Protein AF-B3SB58-F1 (afdb_monomer)

Structure (mmCIF, N/CA/C/O backbone):
data_AF-B3SB58-F1
#
_entry.id   AF-B3SB58-F1
#
loop_
_atom_site.group_PDB
_atom_site.id
_atom_site.type_symbol
_atom_site.label_atom_id
_atom_site.label_alt_id
_atom_site.label_comp_id
_atom_site.label_asym_id
_atom_site.label_entity_id
_atom_site.label_seq_id
_atom_site.pdbx_PDB_ins_code
_atom_site.Cartn_x
_atom_site.Cartn_y
_atom_site.Cartn_z
_atom_site.occupancy
_atom_site.B_iso_or_equiv
_atom_site.auth_seq_id
_atom_site.auth_comp_id
_atom_site.auth_asym_id
_atom_site.auth_atom_id
_atom_site.pdbx_PDB_model_num
ATOM 1 N N . ILE A 1 1 ? 19.709 -3.182 1.813 1.00 54.03 1 ILE A N 1
ATOM 2 C CA . ILE A 1 1 ? 19.571 -3.446 0.355 1.00 54.03 1 ILE A CA 1
ATOM 3 C C . ILE A 1 1 ? 18.107 -3.605 -0.080 1.00 54.03 1 ILE A C 1
ATOM 5 O O . ILE A 1 1 ? 17.747 -2.985 -1.074 1.00 54.03 1 ILE A O 1
ATOM 9 N N . SER A 1 2 ? 17.238 -4.306 0.670 1.00 61.69 2 SER A N 1
ATOM 10 C CA . SER A 1 2 ? 15.825 -4.511 0.276 1.00 61.69 2 SER A CA 1
ATOM 11 C C . SER A 1 2 ? 14.987 -3.225 0.163 1.00 61.69 2 SER A C 1
ATOM 13 O O . SER A 1 2 ? 14.286 -3.061 -0.827 1.00 61.69 2 SER A O 1
ATOM 15 N N . LEU A 1 3 ? 15.093 -2.272 1.099 1.00 72.31 3 LEU A N 1
ATOM 16 C CA . LEU A 1 3 ? 14.277 -1.041 1.074 1.00 72.31 3 LEU A CA 1
ATOM 17 C C . LEU A 1 3 ? 14.653 -0.080 -0.063 1.00 72.31 3 LEU A C 1
ATOM 19 O O . LEU A 1 3 ? 13.793 0.526 -0.695 1.00 72.31 3 LEU A O 1
ATOM 23 N N . ILE A 1 4 ? 15.946 0.051 -0.360 1.00 72.12 4 ILE A N 1
ATOM 24 C CA . ILE A 1 4 ? 16.413 0.959 -1.417 1.00 72.12 4 ILE A CA 1
ATOM 25 C C . ILE A 1 4 ? 16.017 0.412 -2.795 1.00 72.12 4 ILE A C 1
ATOM 27 O O . ILE A 1 4 ? 15.477 1.147 -3.620 1.00 72.12 4 ILE A O 1
ATOM 31 N N . ALA A 1 5 ? 16.235 -0.885 -3.032 1.00 72.00 5 ALA A N 1
ATOM 32 C CA . ALA A 1 5 ? 15.894 -1.516 -4.303 1.00 72.00 5 ALA A CA 1
ATOM 33 C C . ALA A 1 5 ? 14.379 -1.741 -4.469 1.00 72.00 5 ALA A C 1
ATOM 35 O O . ALA A 1 5 ? 13.860 -1.542 -5.563 1.00 72.00 5 ALA A O 1
ATOM 36 N N . GLY A 1 6 ? 13.671 -2.115 -3.398 1.00 72.62 6 GLY A N 1
ATOM 37 C CA . GLY A 1 6 ? 12.252 -2.480 -3.445 1.00 72.62 6 GLY A CA 1
ATOM 38 C C . GLY A 1 6 ? 11.262 -1.362 -3.138 1.00 72.62 6 GLY A C 1
ATOM 39 O O . GLY A 1 6 ? 10.095 -1.477 -3.498 1.00 72.62 6 GLY A O 1
ATOM 40 N N . VAL A 1 7 ? 11.698 -0.257 -2.535 1.00 83.44 7 VAL A N 1
ATOM 41 C CA . VAL A 1 7 ? 10.806 0.868 -2.212 1.00 83.44 7 VAL A CA 1
ATOM 42 C C . VAL A 1 7 ? 11.315 2.157 -2.842 1.00 83.44 7 VAL A C 1
ATOM 44 O O . VAL A 1 7 ? 10.586 2.799 -3.597 1.00 83.44 7 VAL A O 1
ATOM 47 N N . LEU A 1 8 ? 12.578 2.522 -2.607 1.00 83.88 8 LEU A N 1
ATOM 48 C CA . LEU A 1 8 ? 13.095 3.834 -3.013 1.00 83.88 8 LEU A CA 1
ATOM 49 C C . LEU A 1 8 ? 13.227 3.983 -4.539 1.00 83.88 8 LEU A C 1
ATOM 51 O O . LEU A 1 8 ? 12.811 5.001 -5.099 1.00 83.88 8 LEU A O 1
ATOM 55 N N . TYR A 1 9 ? 13.762 2.970 -5.229 1.00 82.88 9 TYR A N 1
ATOM 56 C CA . TYR A 1 9 ? 13.909 3.002 -6.688 1.00 82.88 9 TYR A CA 1
ATOM 57 C C . TYR A 1 9 ? 12.551 3.047 -7.428 1.00 82.88 9 TYR A C 1
ATOM 59 O O . TYR A 1 9 ? 12.350 3.958 -8.242 1.00 82.88 9 TYR A O 1
ATOM 67 N N . PRO A 1 10 ? 11.580 2.158 -7.131 1.00 84.88 10 PRO A N 1
ATOM 68 C CA . PRO A 1 10 ? 10.230 2.240 -7.687 1.00 84.88 10 PRO A CA 1
ATOM 69 C C . PRO A 1 10 ? 9.507 3.541 -7.341 1.00 84.88 10 PRO A C 1
ATOM 71 O O . PRO A 1 10 ? 8.801 4.082 -8.193 1.00 84.88 10 PRO A O 1
ATOM 74 N N . ALA A 1 11 ? 9.702 4.090 -6.137 1.00 87.75 11 ALA A N 1
ATOM 75 C CA . ALA A 1 11 ? 9.086 5.353 -5.729 1.00 87.75 11 ALA A CA 1
ATOM 76 C C . ALA A 1 11 ? 9.565 6.531 -6.588 1.00 87.75 11 ALA A C 1
ATOM 78 O O . ALA A 1 11 ? 8.745 7.277 -7.129 1.00 87.75 11 ALA A O 1
ATOM 79 N N . TYR A 1 12 ? 10.876 6.659 -6.808 1.00 87.00 12 TYR A N 1
ATOM 80 C CA . TYR A 1 12 ? 11.414 7.711 -7.676 1.00 87.00 12 TYR A CA 1
ATOM 81 C C . TYR A 1 12 ? 10.925 7.571 -9.125 1.00 87.00 12 TYR A C 1
ATOM 83 O O . TYR A 1 12 ? 10.570 8.554 -9.786 1.00 87.00 12 TYR A O 1
ATOM 91 N N . ARG A 1 13 ? 10.859 6.338 -9.635 1.00 84.69 13 ARG A N 1
ATOM 92 C CA . ARG A 1 13 ? 10.348 6.086 -10.985 1.00 84.69 13 ARG A CA 1
ATOM 93 C C . ARG A 1 13 ? 8.843 6.335 -11.103 1.00 84.69 13 ARG A C 1
ATOM 95 O O . ARG A 1 13 ? 8.419 6.858 -12.131 1.00 84.69 13 ARG A O 1
ATOM 102 N N . SER A 1 14 ? 8.070 6.041 -10.058 1.00 86.50 14 SER A N 1
ATOM 103 C CA . SER A 1 14 ? 6.642 6.369 -9.966 1.00 86.50 14 SER A CA 1
ATOM 104 C C . SER A 1 14 ? 6.435 7.885 -9.999 1.00 86.50 14 SER A C 1
ATOM 106 O O . SER A 1 14 ? 5.627 8.374 -10.784 1.00 86.50 14 SER A O 1
ATOM 108 N N . PHE A 1 15 ? 7.237 8.649 -9.246 1.00 88.44 15 PHE A N 1
ATOM 109 C CA . PHE A 1 15 ? 7.230 10.116 -9.305 1.00 88.44 15 PHE A CA 1
ATOM 110 C C . PHE A 1 15 ? 7.507 10.630 -10.723 1.00 88.44 15 PHE A C 1
ATOM 112 O O . PHE A 1 15 ? 6.786 11.490 -11.237 1.00 88.44 15 PHE A O 1
ATOM 119 N N . LYS A 1 16 ? 8.517 10.065 -11.395 1.00 86.44 16 LYS A N 1
ATOM 120 C CA . LYS A 1 16 ? 8.831 10.433 -12.779 1.00 86.44 16 LYS A CA 1
ATOM 121 C C . LYS A 1 16 ? 7.677 10.100 -13.733 1.00 86.44 16 LY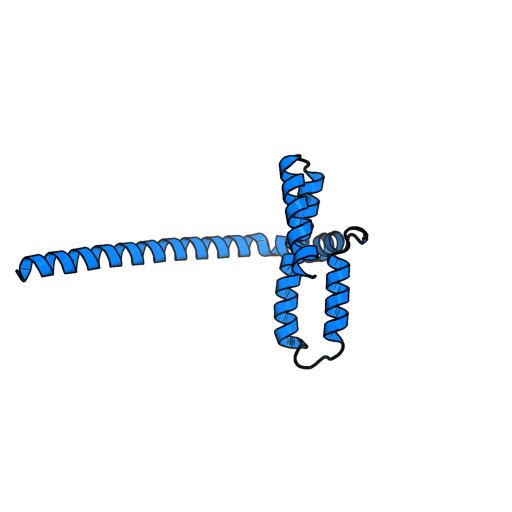S A C 1
ATOM 123 O O . LYS A 1 16 ? 7.363 10.937 -14.571 1.00 86.44 16 LYS A O 1
ATOM 128 N N . ALA A 1 17 ? 7.026 8.946 -13.576 1.00 88.00 17 ALA A N 1
ATOM 129 C CA . ALA A 1 17 ? 5.875 8.536 -14.386 1.00 88.00 17 ALA A CA 1
ATOM 130 C C . ALA A 1 17 ? 4.653 9.455 -14.199 1.00 88.00 17 ALA A C 1
ATOM 132 O O . ALA A 1 17 ? 3.972 9.791 -15.169 1.00 88.00 17 ALA A O 1
ATOM 133 N N . VAL A 1 18 ? 4.401 9.912 -12.968 1.00 87.88 18 VAL A N 1
ATOM 134 C CA . VAL A 1 18 ? 3.351 10.903 -12.672 1.00 87.88 18 VAL A CA 1
ATOM 135 C C . VAL A 1 18 ? 3.679 12.242 -13.332 1.00 87.88 18 VAL A C 1
ATOM 137 O O . VAL A 1 18 ? 2.820 12.840 -13.981 1.00 87.88 18 VAL A O 1
ATOM 140 N N . LYS A 1 19 ? 4.937 12.691 -13.238 1.00 88.50 19 LYS A N 1
ATOM 141 C CA . LYS A 1 19 ? 5.391 13.947 -13.852 1.00 88.50 19 LYS A CA 1
ATOM 142 C C . LYS A 1 19 ? 5.287 13.928 -15.380 1.00 88.50 19 LYS A C 1
ATOM 144 O O . LYS A 1 19 ? 4.904 14.933 -15.970 1.00 88.50 19 LYS A O 1
ATOM 149 N N . THR A 1 20 ? 5.624 12.811 -16.025 1.00 87.00 20 THR A N 1
ATOM 150 C CA . THR A 1 20 ? 5.563 12.673 -17.491 1.00 87.00 20 THR A CA 1
ATOM 151 C C . THR A 1 20 ? 4.151 12.418 -18.018 1.00 87.00 20 THR A C 1
ATOM 153 O O . THR A 1 20 ? 3.966 12.420 -19.233 1.00 87.00 20 THR A O 1
ATOM 156 N N . ARG A 1 21 ? 3.159 12.203 -17.136 1.00 84.75 21 ARG A N 1
ATOM 157 C CA . ARG A 1 21 ? 1.765 11.869 -17.483 1.00 84.75 21 ARG A CA 1
ATOM 158 C C . ARG A 1 21 ? 1.654 10.712 -18.485 1.00 84.75 21 ARG A C 1
ATOM 160 O O . ARG A 1 21 ? 0.713 10.659 -19.270 1.00 84.75 21 ARG A O 1
ATOM 167 N N . ASN A 1 22 ? 2.611 9.781 -18.471 1.00 83.06 22 ASN A N 1
ATOM 168 C CA . ASN A 1 22 ? 2.599 8.629 -19.366 1.00 83.06 22 ASN A CA 1
ATOM 169 C C . ASN A 1 22 ? 1.728 7.513 -18.755 1.00 83.06 22 ASN A C 1
ATOM 171 O O . ASN A 1 22 ? 2.181 6.843 -17.818 1.00 83.06 22 ASN A O 1
ATOM 175 N N . PRO A 1 23 ? 0.514 7.249 -19.279 1.00 80.69 23 PRO A N 1
ATOM 176 C CA . PRO A 1 23 ? -0.407 6.286 -18.675 1.00 80.69 23 PRO A CA 1
ATOM 177 C C . PRO A 1 23 ? 0.169 4.866 -18.653 1.00 80.69 23 PRO A C 1
ATOM 179 O O . PRO A 1 23 ? -0.058 4.115 -17.708 1.00 80.69 23 PRO A O 1
ATOM 182 N N . ARG A 1 24 ? 0.987 4.498 -19.648 1.00 81.69 24 ARG A N 1
ATOM 183 C CA . ARG A 1 24 ? 1.606 3.165 -19.713 1.00 81.69 24 ARG A CA 1
ATOM 184 C C . ARG A 1 24 ? 2.641 2.947 -18.616 1.00 81.69 24 ARG A C 1
ATOM 186 O O . ARG A 1 24 ? 2.773 1.832 -18.122 1.00 81.69 24 ARG A O 1
ATOM 193 N N . GLU A 1 25 ? 3.388 3.983 -18.247 1.00 81.88 25 GLU A N 1
ATOM 194 C CA . GLU A 1 25 ? 4.339 3.894 -17.137 1.00 81.88 25 GLU A CA 1
ATOM 195 C C . GLU A 1 25 ? 3.617 3.899 -15.794 1.00 81.88 25 GLU A C 1
ATOM 197 O O . GLU A 1 25 ? 3.965 3.104 -14.927 1.00 81.88 25 GLU A O 1
ATOM 202 N N . TYR A 1 26 ? 2.578 4.724 -15.649 1.00 82.25 26 TYR A N 1
ATOM 203 C CA . TYR A 1 26 ? 1.753 4.758 -14.443 1.00 82.25 26 TYR A CA 1
ATOM 204 C C . TYR A 1 26 ? 1.161 3.382 -14.113 1.00 82.25 26 TYR A C 1
ATOM 206 O O . TYR A 1 26 ? 1.345 2.884 -13.004 1.00 82.25 26 TYR A O 1
ATOM 214 N N . VAL A 1 27 ? 0.534 2.725 -15.097 1.00 83.19 27 VAL A N 1
ATOM 215 C CA . VAL A 1 27 ? -0.053 1.387 -14.916 1.00 83.19 27 VAL A CA 1
ATOM 216 C C . VAL A 1 27 ? 1.007 0.366 -14.499 1.00 83.19 27 VAL A C 1
ATOM 218 O O . VAL A 1 27 ? 0.772 -0.410 -13.578 1.00 83.19 27 VAL A O 1
ATOM 221 N N . LYS A 1 28 ? 2.202 0.392 -15.105 1.00 82.38 28 LYS A N 1
ATOM 222 C CA . LYS A 1 28 ? 3.298 -0.519 -14.728 1.00 82.38 28 LYS A CA 1
ATOM 223 C C . LYS A 1 28 ? 3.707 -0.360 -13.265 1.00 82.38 28 LYS A C 1
ATOM 225 O O . LYS A 1 28 ? 3.885 -1.361 -12.575 1.00 82.38 28 LYS A O 1
ATOM 230 N N . TRP A 1 29 ? 3.841 0.877 -12.790 1.00 85.19 29 TRP A N 1
ATOM 231 C CA . TRP A 1 29 ? 4.179 1.132 -11.390 1.00 85.19 29 TRP A CA 1
ATOM 232 C C . TRP A 1 29 ? 3.034 0.764 -10.449 1.00 85.19 29 TRP A C 1
ATOM 234 O O . TRP A 1 29 ? 3.289 0.188 -9.398 1.00 85.19 29 TRP A O 1
ATOM 244 N N . MET A 1 30 ? 1.779 0.999 -10.837 1.00 84.12 30 MET A N 1
ATOM 245 C CA . MET A 1 30 ? 0.626 0.578 -10.040 1.00 84.12 30 MET A CA 1
ATOM 246 C C . MET A 1 30 ? 0.572 -0.948 -9.878 1.00 84.12 30 MET A C 1
ATOM 248 O O . MET A 1 30 ? 0.416 -1.451 -8.769 1.00 84.12 30 MET A O 1
ATOM 252 N N . MET A 1 31 ? 0.793 -1.699 -10.961 1.00 82.44 31 MET A N 1
ATOM 253 C CA . MET A 1 31 ? 0.864 -3.164 -10.912 1.00 82.44 31 MET A CA 1
ATOM 254 C C . MET A 1 31 ? 1.986 -3.657 -9.986 1.00 82.44 31 MET A C 1
ATOM 256 O O . MET A 1 31 ? 1.791 -4.635 -9.259 1.00 82.44 31 MET A O 1
ATOM 260 N N . TYR A 1 32 ? 3.138 -2.971 -9.986 1.00 83.94 32 TYR A N 1
ATOM 261 C CA . TYR A 1 32 ? 4.233 -3.235 -9.048 1.00 83.94 32 TYR A CA 1
ATOM 262 C C . TYR A 1 32 ? 3.790 -3.043 -7.599 1.00 83.94 32 TYR A C 1
ATOM 264 O O . TYR A 1 32 ? 3.927 -3.968 -6.804 1.00 83.94 32 TYR A O 1
ATOM 272 N N . TRP A 1 33 ? 3.211 -1.888 -7.268 1.00 86.56 33 TRP A N 1
ATOM 273 C CA . TRP A 1 33 ? 2.788 -1.579 -5.901 1.00 86.56 33 TRP A CA 1
ATOM 274 C C . TRP A 1 33 ? 1.713 -2.530 -5.379 1.00 86.56 33 TRP A C 1
ATOM 276 O O . TRP A 1 33 ? 1.802 -2.964 -4.233 1.00 86.56 33 TRP A O 1
ATOM 286 N N . ILE A 1 34 ? 0.749 -2.915 -6.219 1.00 84.69 34 ILE A N 1
ATOM 287 C CA . ILE A 1 34 ? -0.276 -3.895 -5.839 1.00 84.69 34 ILE A CA 1
ATOM 288 C C . ILE A 1 34 ? 0.377 -5.247 -5.533 1.00 84.69 34 ILE A C 1
ATOM 290 O O . ILE A 1 34 ? 0.151 -5.818 -4.471 1.00 84.69 34 ILE A O 1
ATOM 294 N N . SER A 1 35 ? 1.235 -5.748 -6.423 1.00 82.88 35 SER A N 1
ATOM 295 C CA . SER A 1 35 ? 1.890 -7.046 -6.209 1.00 82.88 35 SER A CA 1
ATOM 296 C C . SER A 1 35 ? 2.835 -7.026 -5.005 1.00 82.88 35 SER A C 1
ATOM 298 O O . SER A 1 35 ? 2.908 -8.007 -4.270 1.00 82.88 35 SER A O 1
ATOM 300 N N . PHE A 1 36 ? 3.516 -5.901 -4.772 1.00 83.50 36 PHE A N 1
ATOM 301 C CA . PHE A 1 36 ? 4.353 -5.689 -3.595 1.00 83.50 36 PHE A CA 1
ATOM 302 C C . PHE A 1 36 ? 3.526 -5.723 -2.302 1.00 83.50 36 PHE A C 1
ATOM 304 O O . PHE A 1 36 ? 3.940 -6.360 -1.342 1.00 83.50 36 PHE A O 1
ATOM 311 N N . ALA A 1 37 ? 2.330 -5.126 -2.285 1.00 85.12 37 ALA A N 1
ATOM 312 C CA . ALA A 1 37 ? 1.433 -5.194 -1.131 1.00 85.12 37 ALA A CA 1
ATOM 313 C C . ALA A 1 37 ? 0.989 -6.636 -0.821 1.00 85.12 37 ALA A C 1
ATOM 315 O O . ALA A 1 37 ? 1.068 -7.064 0.330 1.00 85.12 37 ALA A O 1
ATOM 316 N N . PHE A 1 38 ? 0.596 -7.410 -1.840 1.00 82.69 38 PHE A N 1
ATOM 317 C CA . PHE A 1 38 ? 0.272 -8.833 -1.666 1.00 82.69 38 PHE A CA 1
ATOM 318 C C . PHE A 1 38 ? 1.471 -9.645 -1.172 1.00 82.69 38 PHE A C 1
ATOM 320 O O . PHE A 1 38 ? 1.305 -10.488 -0.293 1.00 82.69 38 PHE A O 1
ATOM 327 N N . TYR A 1 39 ? 2.670 -9.376 -1.698 1.00 83.25 39 TYR A N 1
ATOM 328 C CA . TYR A 1 39 ? 3.900 -10.000 -1.216 1.00 83.25 39 TYR A CA 1
ATOM 329 C C . TYR A 1 39 ? 4.121 -9.716 0.273 1.00 83.25 39 TYR A C 1
ATOM 331 O O . TYR A 1 39 ? 4.334 -10.659 1.022 1.00 83.25 39 TYR A O 1
ATOM 339 N N . THR A 1 40 ? 3.995 -8.466 0.725 1.00 84.44 40 THR A N 1
ATOM 340 C CA . THR A 1 40 ? 4.193 -8.100 2.140 1.00 84.44 40 THR A CA 1
ATOM 341 C C . THR A 1 40 ? 3.197 -8.800 3.068 1.00 84.44 40 THR A C 1
ATOM 343 O O . THR A 1 40 ? 3.565 -9.270 4.147 1.00 84.44 40 THR A O 1
ATOM 346 N N . VAL A 1 41 ? 1.928 -8.904 2.656 1.00 85.31 41 VAL A N 1
ATOM 347 C CA . VAL A 1 41 ? 0.908 -9.633 3.429 1.00 85.31 41 VAL A CA 1
ATOM 348 C C . VAL A 1 41 ? 1.236 -11.126 3.474 1.00 85.31 41 VAL A C 1
ATOM 350 O O . VAL A 1 41 ? 1.241 -11.719 4.552 1.00 85.31 41 VAL A O 1
ATOM 353 N N . ALA A 1 42 ? 1.558 -11.728 2.327 1.00 82.94 42 ALA A N 1
ATOM 354 C CA . ALA A 1 42 ? 1.924 -13.139 2.243 1.00 82.94 42 ALA A CA 1
ATOM 355 C C . ALA A 1 42 ? 3.191 -13.453 3.049 1.00 82.94 42 ALA A C 1
ATOM 357 O O . ALA A 1 42 ? 3.224 -14.462 3.742 1.00 82.94 42 ALA A O 1
ATOM 358 N N . GLU A 1 43 ? 4.196 -12.577 3.006 1.00 84.62 43 GLU A N 1
ATOM 359 C CA . GLU A 1 43 ? 5.419 -12.660 3.803 1.00 84.62 43 GLU A CA 1
ATOM 360 C C . GLU A 1 43 ? 5.093 -12.656 5.296 1.00 84.62 43 GLU A C 1
ATOM 362 O O . GLU A 1 43 ? 5.563 -13.522 6.023 1.00 84.62 43 GLU A O 1
ATOM 367 N N . THR A 1 44 ? 4.226 -11.745 5.742 1.00 84.12 44 THR A N 1
ATOM 368 C CA . THR A 1 44 ? 3.825 -11.656 7.154 1.00 84.12 44 THR A CA 1
ATOM 369 C C . THR A 1 44 ? 3.126 -12.938 7.620 1.00 84.12 44 THR A C 1
ATOM 371 O O . THR A 1 44 ? 3.418 -13.456 8.698 1.00 84.12 44 THR A O 1
ATOM 374 N N . ILE A 1 45 ? 2.222 -13.481 6.800 1.00 83.06 45 ILE A N 1
ATOM 375 C CA . ILE A 1 45 ? 1.499 -14.724 7.103 1.00 83.06 45 ILE A CA 1
ATOM 376 C C . ILE A 1 45 ? 2.449 -15.926 7.075 1.00 83.06 45 ILE A C 1
ATOM 378 O O . ILE A 1 45 ? 2.405 -16.777 7.960 1.00 83.06 45 ILE A O 1
ATOM 382 N N . ALA A 1 46 ? 3.314 -16.016 6.069 1.00 82.81 46 ALA A N 1
ATOM 383 C CA . ALA A 1 46 ? 4.224 -17.138 5.908 1.00 82.81 46 ALA A CA 1
ATOM 384 C C . ALA A 1 46 ? 5.349 -17.128 6.957 1.00 82.81 46 ALA A C 1
ATOM 386 O O . ALA A 1 46 ? 5.725 -18.193 7.444 1.00 82.81 46 ALA A O 1
ATOM 387 N N . ASP A 1 47 ? 5.814 -15.958 7.396 1.00 82.69 47 ASP A N 1
ATOM 388 C CA . ASP A 1 47 ? 6.733 -15.835 8.531 1.00 82.69 47 ASP A CA 1
ATOM 389 C C . ASP A 1 47 ? 6.065 -16.325 9.832 1.00 82.69 47 ASP A C 1
ATOM 391 O O . ASP A 1 47 ? 6.706 -17.019 10.622 1.00 82.69 47 ASP A O 1
ATOM 395 N N . LEU A 1 48 ? 4.766 -16.052 10.017 1.00 82.00 48 LEU A N 1
ATOM 396 C CA . LEU A 1 48 ? 3.994 -16.521 11.173 1.00 82.00 48 LEU A CA 1
ATOM 397 C C . LEU A 1 48 ? 3.718 -18.037 11.142 1.00 82.00 48 LEU A C 1
ATOM 399 O O . LEU A 1 48 ? 3.767 -18.688 12.182 1.00 82.00 48 LEU A O 1
ATOM 403 N N . LEU A 1 49 ? 3.409 -18.599 9.968 1.00 80.19 49 LEU A N 1
ATOM 404 C CA . LEU A 1 49 ? 2.973 -19.996 9.824 1.00 80.19 49 LEU A CA 1
ATOM 405 C C . LEU A 1 49 ? 4.118 -20.983 9.551 1.00 80.19 49 LEU A C 1
ATOM 407 O O . LEU A 1 49 ? 4.118 -22.096 10.070 1.00 80.19 49 LEU A O 1
ATOM 411 N N . ILE A 1 50 ? 5.065 -20.606 8.692 1.00 76.94 50 ILE A N 1
ATOM 412 C CA . ILE A 1 50 ? 6.061 -21.509 8.086 1.00 76.94 50 ILE A CA 1
ATOM 413 C C . ILE A 1 50 ? 7.463 -21.233 8.647 1.00 76.94 50 ILE A C 1
ATOM 415 O O . ILE A 1 50 ? 8.295 -22.145 8.710 1.00 76.94 50 ILE A O 1
ATOM 419 N N . GLY A 1 51 ? 7.710 -20.005 9.118 1.00 69.62 51 GLY A N 1
ATOM 420 C CA . GLY A 1 51 ? 9.002 -19.565 9.647 1.00 69.62 51 GLY A CA 1
ATOM 421 C C . GLY A 1 51 ? 9.517 -20.375 10.842 1.00 69.62 51 GLY A C 1
ATOM 422 O O . GLY A 1 51 ? 10.727 -20.479 11.020 1.00 69.62 51 GLY A O 1
ATOM 423 N N . TRP A 1 52 ? 8.630 -21.001 11.623 1.00 71.38 52 TRP A N 1
ATOM 424 C CA . TRP A 1 52 ? 9.013 -21.805 12.791 1.00 71.38 52 TRP A CA 1
ATOM 425 C C . TRP A 1 52 ? 9.555 -23.206 12.440 1.00 71.38 52 TRP A C 1
ATOM 427 O O . TRP A 1 52 ? 10.272 -23.804 13.238 1.00 71.38 52 TRP A O 1
ATOM 437 N N . TRP A 1 53 ? 9.222 -23.755 11.266 1.00 72.25 53 TRP A N 1
ATOM 438 C CA . TRP A 1 53 ? 9.429 -25.183 10.967 1.00 72.25 53 TRP A CA 1
ATOM 439 C C . TRP A 1 53 ? 10.274 -25.463 9.714 1.00 72.25 53 TRP A C 1
ATOM 441 O O . TRP A 1 53 ? 10.935 -26.500 9.662 1.00 72.25 53 TRP A O 1
ATOM 451 N N . PHE A 1 54 ? 10.285 -24.585 8.701 1.00 78.62 54 PHE A N 1
ATOM 452 C CA . PHE A 1 54 ? 10.834 -24.940 7.384 1.00 78.62 54 PHE A CA 1
ATOM 453 C C . PHE A 1 54 ? 12.182 -24.255 7.054 1.00 78.62 54 PHE A C 1
ATOM 455 O O . PHE A 1 54 ? 12.208 -23.061 6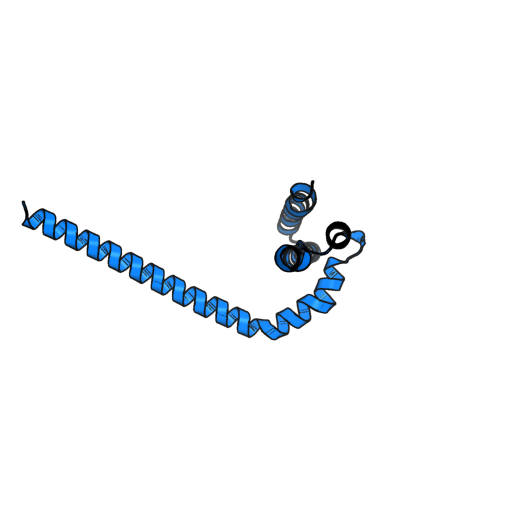.750 1.00 78.62 54 PHE A O 1
ATOM 462 N N . PRO A 1 55 ? 13.310 -24.993 7.014 1.00 72.44 55 PRO A N 1
ATOM 463 C CA . PRO A 1 55 ? 14.647 -24.412 6.842 1.00 72.44 55 PRO A CA 1
ATOM 464 C C . PRO A 1 55 ? 14.953 -23.897 5.420 1.00 72.44 55 PRO A C 1
ATOM 466 O O . PRO A 1 55 ? 15.827 -23.054 5.259 1.00 72.44 55 PRO A O 1
ATOM 469 N N . LEU A 1 56 ? 14.222 -24.337 4.387 1.00 78.12 56 LEU A N 1
ATOM 470 C CA . LEU A 1 56 ? 14.378 -23.864 2.995 1.00 78.12 56 LEU A CA 1
ATOM 471 C C . LEU A 1 56 ? 13.468 -22.669 2.638 1.00 78.12 56 LEU A C 1
ATOM 473 O O . LEU A 1 56 ? 13.483 -22.190 1.504 1.00 78.12 56 LEU A O 1
ATOM 477 N N . TYR A 1 57 ? 12.667 -22.173 3.587 1.00 76.06 57 TYR A N 1
ATOM 478 C CA . TYR A 1 57 ? 11.688 -21.110 3.333 1.00 76.06 57 TYR A CA 1
ATOM 479 C C . TYR A 1 57 ? 12.363 -19.766 3.032 1.00 76.06 57 TYR A C 1
ATOM 481 O O . TYR A 1 57 ? 11.914 -19.041 2.148 1.00 76.06 57 TYR A O 1
ATOM 489 N N . GLN A 1 58 ? 13.474 -19.460 3.708 1.00 74.50 58 GLN A N 1
ATOM 490 C CA . GLN A 1 58 ? 14.197 -18.194 3.538 1.00 74.50 58 GLN A CA 1
ATOM 491 C C . GLN A 1 58 ? 14.750 -18.027 2.111 1.00 74.50 58 GLN A C 1
ATOM 493 O O . GLN A 1 58 ? 14.640 -16.952 1.525 1.00 74.50 58 GLN A O 1
ATOM 498 N N . GLU A 1 59 ? 15.262 -19.101 1.506 1.00 82.81 59 GLU A N 1
ATOM 499 C CA . GLU A 1 59 ? 15.780 -19.069 0.131 1.00 82.81 59 GLU A CA 1
ATOM 500 C C . GLU A 1 59 ? 14.652 -18.930 -0.898 1.00 82.81 59 GLU A C 1
ATOM 502 O O . GLU A 1 59 ? 14.714 -18.096 -1.806 1.00 82.81 59 GLU A O 1
ATOM 507 N N . ALA A 1 60 ? 13.568 -19.696 -0.726 1.00 79.62 60 ALA A N 1
ATOM 508 C CA . ALA A 1 60 ? 12.382 -19.588 -1.573 1.00 79.62 60 ALA A CA 1
ATOM 509 C C . ALA A 1 60 ? 11.751 -18.185 -1.494 1.00 79.62 60 ALA A C 1
ATOM 511 O O . ALA A 1 60 ? 11.335 -17.632 -2.514 1.00 79.62 60 ALA A O 1
ATOM 512 N N . LYS A 1 61 ? 11.745 -17.581 -0.300 1.00 77.12 61 LYS A N 1
ATOM 513 C CA . LYS A 1 61 ? 11.289 -16.210 -0.044 1.00 77.12 61 LYS A CA 1
ATOM 514 C C . LYS A 1 61 ? 12.101 -15.188 -0.837 1.00 77.12 61 LYS A C 1
ATOM 516 O O . LYS A 1 61 ? 11.521 -14.374 -1.555 1.00 77.12 61 LYS A O 1
ATOM 521 N N . ILE A 1 62 ? 13.432 -15.261 -0.779 1.00 79.69 62 ILE A N 1
ATOM 522 C CA . ILE A 1 62 ? 14.315 -14.346 -1.519 1.00 79.69 62 ILE A CA 1
ATOM 523 C C . ILE A 1 62 ? 14.162 -14.535 -3.035 1.00 79.69 62 ILE A C 1
A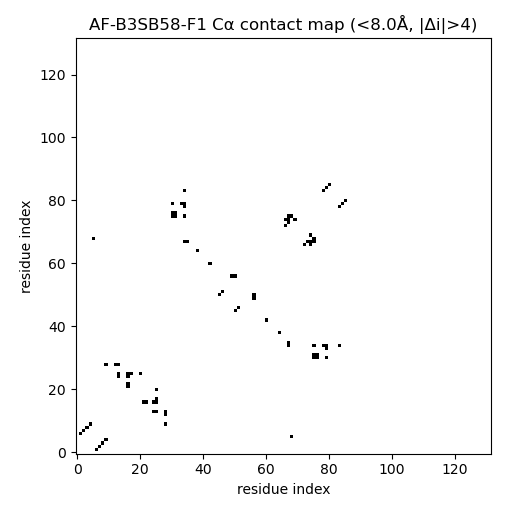TOM 525 O O . ILE A 1 62 ? 14.100 -13.546 -3.768 1.00 79.69 62 ILE A O 1
ATOM 529 N N . LEU A 1 63 ? 14.045 -15.774 -3.519 1.00 81.94 63 LEU A N 1
ATOM 530 C CA . LEU A 1 63 ? 13.817 -16.060 -4.941 1.00 81.94 63 LEU A CA 1
ATOM 531 C C . LEU A 1 63 ? 12.480 -15.504 -5.436 1.00 81.94 63 LEU A C 1
ATOM 533 O O . LEU A 1 63 ? 12.427 -14.888 -6.503 1.00 81.94 63 LEU A O 1
ATOM 537 N N . PHE A 1 64 ? 11.411 -15.674 -4.658 1.00 77.81 64 PHE A N 1
ATOM 538 C CA . PHE A 1 64 ? 10.099 -15.128 -4.992 1.00 77.81 64 PHE A CA 1
ATOM 539 C C . PHE A 1 64 ? 10.115 -13.593 -4.997 1.00 77.81 64 PHE A C 1
ATOM 541 O O . PHE A 1 64 ? 9.611 -12.967 -5.932 1.00 77.81 64 PHE A O 1
ATOM 548 N N . PHE A 1 65 ? 10.778 -12.984 -4.012 1.00 79.19 65 PHE A N 1
ATOM 549 C CA . PHE A 1 65 ? 10.972 -11.538 -3.942 1.00 79.19 65 PHE A CA 1
ATOM 550 C C . PHE A 1 65 ? 11.768 -10.992 -5.134 1.00 79.19 65 PHE A C 1
ATOM 552 O O . PHE A 1 65 ? 11.372 -10.002 -5.750 1.00 79.19 65 PHE A O 1
ATOM 559 N N . LEU A 1 66 ? 12.865 -11.654 -5.513 1.00 77.38 66 LEU A N 1
ATOM 560 C CA . LEU A 1 66 ? 13.656 -11.289 -6.689 1.00 77.38 66 LEU A CA 1
ATOM 561 C C . LEU A 1 66 ? 12.845 -11.429 -7.979 1.00 77.38 66 LEU A C 1
ATOM 563 O O . LEU A 1 66 ? 12.906 -10.553 -8.838 1.00 77.38 66 LEU A O 1
ATOM 567 N N . TRP A 1 67 ? 12.044 -12.486 -8.107 1.00 79.00 67 TRP A N 1
ATOM 568 C CA . TRP A 1 67 ? 11.178 -12.682 -9.267 1.00 79.00 67 TRP A CA 1
ATOM 569 C C . TRP A 1 67 ? 10.122 -11.573 -9.420 1.00 79.00 67 TRP A C 1
ATOM 571 O O . TRP A 1 67 ? 9.832 -11.163 -10.547 1.00 79.00 67 TRP A O 1
ATOM 581 N N . LEU A 1 68 ? 9.602 -11.051 -8.304 1.00 72.94 68 LEU A N 1
ATOM 582 C CA . LEU A 1 68 ? 8.720 -9.876 -8.250 1.00 72.94 68 LEU A CA 1
ATOM 583 C C . LEU A 1 68 ? 9.454 -8.561 -8.553 1.00 72.94 68 LEU A C 1
ATOM 585 O O . LEU A 1 68 ? 8.912 -7.682 -9.227 1.00 72.94 68 LEU A O 1
ATOM 589 N N . LEU A 1 69 ? 10.687 -8.420 -8.064 1.00 71.50 69 LEU A N 1
ATOM 590 C CA . LEU A 1 69 ? 11.506 -7.228 -8.274 1.00 71.50 69 LEU A CA 1
ATOM 591 C C . LEU A 1 69 ? 11.997 -7.083 -9.705 1.00 71.50 69 LEU A C 1
ATOM 593 O O . LEU A 1 69 ? 12.151 -5.953 -10.169 1.00 71.50 69 LEU A O 1
ATOM 597 N N . LEU A 1 70 ? 12.292 -8.191 -10.390 1.00 71.06 70 LEU A N 1
ATOM 598 C CA . LEU A 1 70 ? 12.855 -8.138 -11.729 1.00 71.06 70 LEU A CA 1
ATOM 599 C C . LEU A 1 70 ? 11.823 -7.557 -12.714 1.00 71.06 70 LEU A C 1
ATOM 601 O O . LEU A 1 70 ? 10.851 -8.223 -13.074 1.00 71.06 70 LEU A O 1
ATOM 605 N N . PRO A 1 71 ? 12.057 -6.348 -13.264 1.00 59.75 71 PRO A N 1
ATOM 606 C CA . PRO A 1 71 ? 11.162 -5.784 -14.269 1.00 59.75 71 PRO A CA 1
ATOM 607 C C . PRO A 1 71 ? 11.241 -6.552 -15.599 1.00 59.75 71 PRO A C 1
ATOM 609 O O . PRO A 1 71 ? 10.354 -6.423 -16.436 1.00 59.75 71 PRO A O 1
ATOM 612 N N . ALA A 1 72 ? 12.299 -7.349 -15.801 1.00 56.72 72 ALA A N 1
ATOM 613 C CA . ALA A 1 72 ? 12.545 -8.116 -17.019 1.00 56.72 72 ALA A CA 1
ATOM 614 C C . ALA A 1 72 ? 11.681 -9.385 -17.127 1.00 56.72 72 ALA A C 1
ATOM 616 O O . ALA A 1 72 ? 11.288 -9.761 -18.228 1.00 56.72 72 ALA A O 1
ATOM 617 N N . THR A 1 73 ? 11.348 -10.033 -16.006 1.00 62.16 73 THR A N 1
ATOM 618 C CA . THR A 1 73 ? 10.556 -11.277 -15.992 1.00 62.16 73 THR A CA 1
ATOM 619 C C . THR A 1 73 ? 9.054 -11.021 -16.098 1.00 62.16 73 THR A C 1
ATOM 621 O O . THR A 1 73 ? 8.291 -11.967 -16.277 1.00 62.16 73 THR A O 1
ATOM 624 N N . ASN A 1 74 ? 8.610 -9.758 -15.997 1.00 69.50 74 ASN A N 1
ATOM 625 C CA . ASN A 1 74 ? 7.194 -9.384 -15.914 1.00 69.50 74 ASN A CA 1
ATOM 626 C C . ASN A 1 74 ? 6.419 -10.198 -14.852 1.00 69.50 74 ASN A C 1
ATOM 628 O O . ASN A 1 74 ? 5.203 -10.356 -14.979 1.00 69.50 74 ASN A O 1
ATOM 632 N N . GLY A 1 75 ? 7.092 -10.704 -13.807 1.00 71.12 75 GLY A N 1
ATOM 633 C CA . GLY A 1 75 ? 6.498 -11.619 -12.822 1.00 71.12 75 GLY A CA 1
ATOM 634 C C . GLY A 1 75 ? 5.281 -11.012 -12.127 1.00 71.12 75 GLY A C 1
ATOM 635 O O . GLY A 1 75 ? 4.203 -11.602 -12.096 1.00 71.12 75 GLY A O 1
ATOM 636 N N . THR A 1 76 ? 5.411 -9.747 -11.738 1.00 71.38 76 THR A N 1
ATOM 637 C CA . THR A 1 76 ? 4.338 -8.864 -11.261 1.00 71.38 76 THR A CA 1
ATOM 638 C C . THR A 1 76 ? 3.124 -8.826 -12.196 1.00 71.38 76 THR A C 1
ATOM 640 O O . THR A 1 76 ? 1.988 -8.893 -11.744 1.00 71.38 76 THR A O 1
ATOM 643 N N . SER A 1 77 ? 3.328 -8.759 -13.515 1.00 72.38 77 SER A N 1
ATOM 644 C CA . SER A 1 77 ? 2.227 -8.705 -14.490 1.00 72.38 77 SER A CA 1
ATOM 645 C C . SER A 1 77 ? 1.477 -10.031 -14.596 1.00 72.38 77 SER A C 1
ATOM 647 O O . SER A 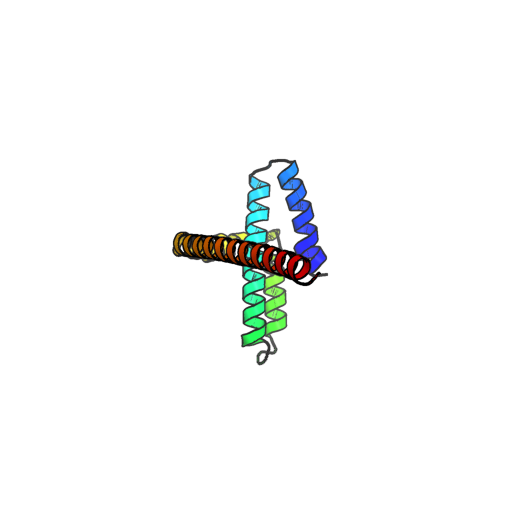1 77 ? 0.249 -10.046 -14.691 1.00 72.38 77 SER A O 1
ATOM 649 N N . ILE A 1 78 ? 2.207 -11.147 -14.538 1.00 76.75 78 ILE A N 1
ATOM 650 C CA . ILE A 1 78 ? 1.633 -12.496 -14.568 1.00 76.75 78 ILE A CA 1
ATOM 651 C C . ILE A 1 78 ? 0.836 -12.754 -13.287 1.00 76.75 78 ILE A C 1
ATOM 653 O O . ILE A 1 78 ? -0.319 -13.176 -13.363 1.00 76.75 78 ILE A O 1
ATOM 657 N N . LEU A 1 79 ? 1.426 -12.453 -12.126 1.00 75.88 79 LEU A N 1
ATOM 658 C CA . LEU A 1 79 ? 0.768 -12.591 -10.828 1.00 75.88 79 LEU A CA 1
ATOM 659 C C . LEU A 1 79 ? -0.494 -11.726 -10.764 1.00 75.88 79 LEU A C 1
ATOM 661 O O . LEU A 1 79 ? -1.560 -12.208 -10.375 1.00 75.88 79 LEU A O 1
ATOM 665 N N . TYR A 1 80 ? -0.389 -10.479 -11.232 1.00 71.25 80 TYR A N 1
ATOM 666 C CA . TYR A 1 80 ? -1.510 -9.556 -11.253 1.00 71.25 80 TYR A CA 1
ATOM 667 C C . TYR A 1 80 ? -2.668 -10.079 -12.102 1.00 71.25 80 TYR A C 1
ATOM 669 O O . TYR A 1 80 ? -3.789 -10.188 -11.618 1.00 71.25 80 TYR A O 1
ATOM 677 N N . ARG A 1 81 ? -2.407 -10.457 -13.356 1.00 76.00 81 ARG A N 1
ATOM 678 C CA . ARG A 1 81 ? -3.465 -10.885 -14.285 1.00 76.00 81 ARG A CA 1
ATOM 679 C C . ARG A 1 81 ? -4.098 -12.221 -13.907 1.00 76.00 81 ARG A C 1
ATOM 681 O O . ARG A 1 81 ? -5.280 -12.413 -14.163 1.00 76.00 81 ARG A O 1
ATOM 688 N N . LYS A 1 82 ? -3.313 -13.150 -13.355 1.00 75.81 82 LYS A N 1
ATOM 689 C CA . LYS A 1 82 ? -3.754 -14.534 -13.141 1.00 75.81 82 LYS A CA 1
ATOM 69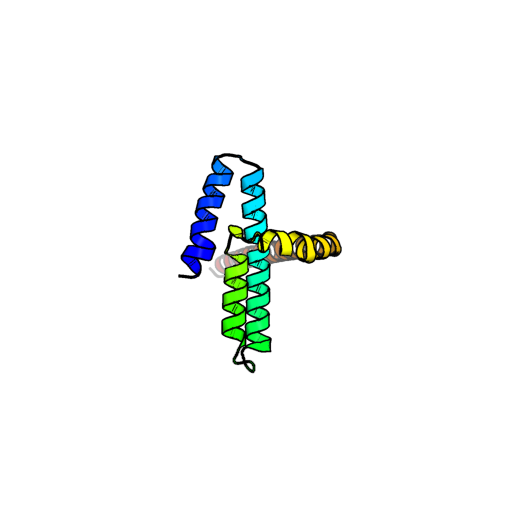0 C C . LYS A 1 82 ? -4.376 -14.769 -11.769 1.00 75.81 82 LYS A C 1
ATOM 692 O O . LYS A 1 82 ? -5.290 -15.577 -11.668 1.00 75.81 82 LYS A O 1
ATOM 697 N N . PHE A 1 83 ? -3.887 -14.086 -10.736 1.00 74.56 83 PHE A N 1
ATOM 698 C CA . PHE A 1 83 ? -4.324 -14.317 -9.360 1.00 74.56 83 PHE A CA 1
ATOM 699 C C . PHE A 1 83 ? -4.973 -13.083 -8.747 1.00 74.56 83 PHE A C 1
ATOM 701 O O . PHE A 1 83 ? -6.084 -13.182 -8.238 1.00 74.56 83 PHE A O 1
ATOM 708 N N . ILE A 1 84 ? -4.320 -11.921 -8.819 1.00 76.94 84 ILE A N 1
ATOM 709 C CA . ILE A 1 84 ? -4.790 -10.730 -8.097 1.00 76.94 84 ILE A CA 1
ATOM 710 C C . ILE A 1 84 ? -6.076 -10.181 -8.718 1.00 76.94 84 ILE A C 1
ATOM 712 O O . ILE A 1 84 ? -7.057 -9.993 -8.014 1.00 76.94 84 ILE A O 1
ATOM 716 N N . HIS A 1 85 ? -6.090 -9.963 -10.031 1.00 78.25 85 HIS A N 1
ATOM 717 C CA . HIS A 1 85 ? -7.218 -9.379 -10.750 1.00 78.25 85 HIS A CA 1
ATOM 718 C C . HIS A 1 85 ? -8.537 -10.154 -10.563 1.00 78.25 85 HIS A C 1
ATOM 720 O O . HIS A 1 85 ? -9.513 -9.529 -10.162 1.00 78.25 85 HIS A O 1
ATOM 726 N N . PRO A 1 86 ? -8.613 -11.485 -10.786 1.00 81.19 86 PRO A N 1
ATOM 727 C CA . PRO A 1 86 ? -9.873 -12.207 -10.604 1.00 81.19 86 PRO A CA 1
ATOM 728 C C . PRO A 1 86 ? -10.336 -12.254 -9.142 1.00 81.19 86 PRO A C 1
ATOM 730 O O . PRO A 1 86 ? -11.528 -12.125 -8.893 1.00 81.19 86 PRO A O 1
ATOM 733 N N . ASN A 1 87 ? -9.418 -12.402 -8.177 1.00 79.81 87 ASN A N 1
ATOM 734 C CA . ASN A 1 87 ? -9.795 -12.421 -6.761 1.00 79.81 87 ASN A CA 1
ATOM 735 C C . ASN A 1 87 ? -10.262 -11.047 -6.281 1.00 79.81 87 ASN A C 1
ATOM 737 O O . ASN A 1 87 ? -11.245 -10.970 -5.554 1.00 79.81 87 ASN A O 1
ATOM 741 N N . LEU A 1 88 ? -9.585 -9.975 -6.697 1.00 78.75 88 LEU A N 1
ATOM 742 C CA . LEU A 1 88 ? -9.945 -8.624 -6.290 1.00 78.75 88 LEU A CA 1
ATOM 743 C C . LEU A 1 88 ? -11.287 -8.210 -6.895 1.00 78.75 88 LEU A C 1
ATOM 745 O O . LEU A 1 88 ? -12.127 -7.719 -6.160 1.00 78.75 88 LEU A O 1
ATOM 749 N N . MET A 1 89 ? -11.527 -8.491 -8.181 1.00 83.25 89 MET A N 1
ATOM 750 C CA . MET A 1 89 ? -12.824 -8.206 -8.808 1.00 83.25 89 MET A CA 1
ATOM 751 C C . MET A 1 89 ? -13.977 -8.983 -8.167 1.00 83.25 89 MET A C 1
ATOM 753 O O . MET A 1 89 ? -15.073 -8.454 -8.041 1.00 83.25 89 MET A O 1
ATOM 757 N N . ALA A 1 90 ? -13.747 -10.234 -7.758 1.00 85.25 90 ALA A N 1
ATOM 758 C CA . ALA A 1 90 ? -14.788 -11.046 -7.130 1.00 85.25 90 ALA A CA 1
ATOM 759 C C . ALA A 1 90 ? -15.206 -10.536 -5.738 1.00 85.25 90 ALA A C 1
ATOM 761 O O . ALA A 1 90 ? -16.321 -10.815 -5.316 1.00 85.25 90 ALA A O 1
ATOM 762 N N . HIS A 1 91 ? -14.330 -9.803 -5.043 1.00 87.12 91 HIS A N 1
ATOM 763 C CA . HIS A 1 91 ? -14.568 -9.313 -3.680 1.00 87.12 91 HIS A CA 1
ATOM 764 C C . HIS A 1 91 ? -14.607 -7.778 -3.596 1.00 87.12 91 HIS A C 1
ATOM 766 O O . HIS A 1 91 ? -14.650 -7.232 -2.499 1.00 87.12 91 HIS A O 1
ATOM 772 N N . GLU A 1 92 ? -14.562 -7.071 -4.729 1.00 88.2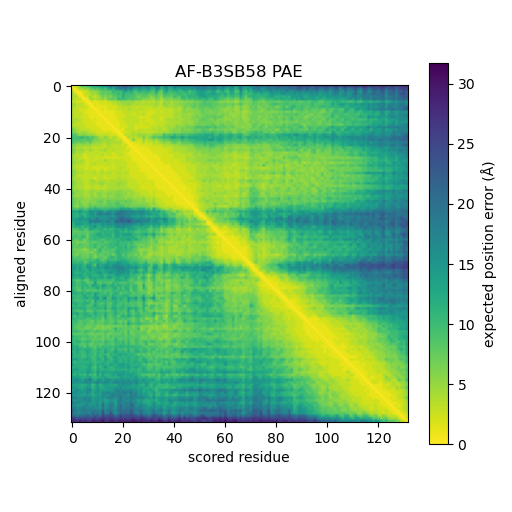5 92 GLU A N 1
ATOM 773 C CA . GLU A 1 92 ? -14.464 -5.605 -4.777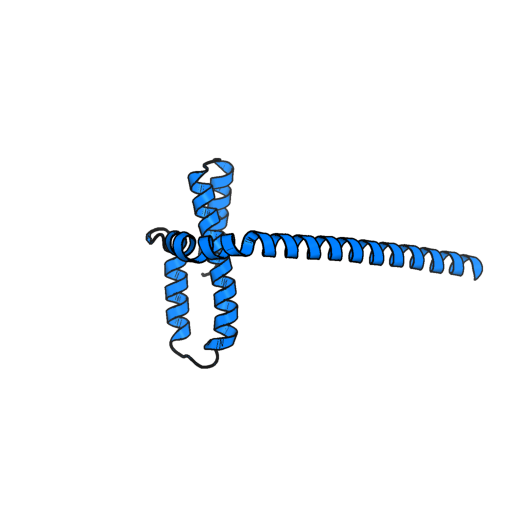 1.00 88.25 92 GLU A CA 1
ATOM 774 C C . GLU A 1 92 ? -15.635 -4.943 -4.043 1.00 88.25 92 GLU A C 1
ATOM 776 O O . GLU A 1 92 ? -15.421 -4.080 -3.197 1.00 88.25 92 GLU A O 1
ATOM 781 N N . GLU A 1 93 ? -16.856 -5.423 -4.290 1.00 88.06 93 GLU A N 1
ATOM 782 C CA . GLU A 1 93 ? -18.075 -4.900 -3.667 1.00 88.06 93 GLU A CA 1
ATOM 783 C C . GLU A 1 93 ? -18.070 -5.087 -2.14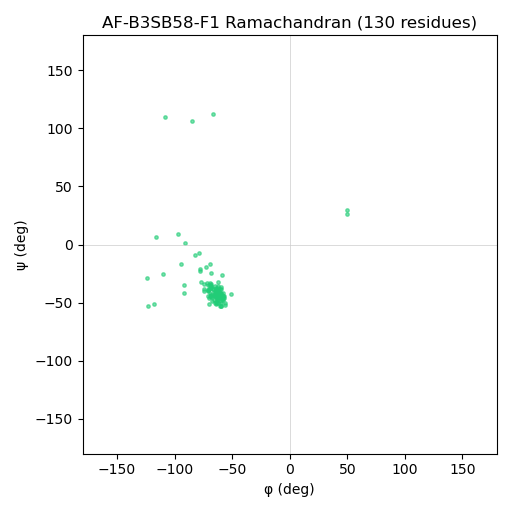2 1.00 88.06 93 GLU A C 1
ATOM 785 O O . GLU A 1 93 ? -18.332 -4.143 -1.399 1.00 88.06 93 GLU A O 1
ATOM 790 N N . GLU A 1 94 ? -17.676 -6.267 -1.656 1.00 89.31 94 GLU A N 1
ATOM 791 C CA . GLU A 1 94 ? -17.572 -6.547 -0.219 1.00 89.31 94 GLU A CA 1
ATOM 792 C C . GLU A 1 94 ? -16.498 -5.674 0.448 1.00 89.31 94 GLU A C 1
ATOM 794 O O . GLU A 1 94 ? -16.711 -5.116 1.528 1.00 89.31 94 GLU A O 1
ATOM 799 N N . ILE A 1 95 ? -15.344 -5.507 -0.205 1.00 88.12 95 ILE A N 1
ATOM 800 C CA . ILE A 1 95 ? -14.263 -4.643 0.283 1.00 88.12 95 ILE A CA 1
ATOM 801 C C . ILE A 1 95 ? -14.747 -3.190 0.377 1.00 88.12 95 ILE A C 1
ATOM 803 O O . ILE A 1 95 ? -14.492 -2.525 1.386 1.00 88.12 95 ILE A O 1
ATOM 807 N N . ASP A 1 96 ? -15.465 -2.700 -0.631 1.00 91.62 96 ASP A N 1
ATOM 808 C CA . ASP A 1 96 ? -15.997 -1.338 -0.653 1.00 91.62 96 ASP A CA 1
ATOM 809 C C . ASP A 1 96 ? -17.055 -1.113 0.434 1.00 91.62 96 ASP A C 1
ATOM 811 O O . ASP A 1 96 ? -17.038 -0.078 1.118 1.00 91.62 96 ASP A O 1
ATOM 815 N N . GLU A 1 97 ? -17.935 -2.089 0.659 1.00 93.31 97 GLU A N 1
ATOM 816 C CA . GLU A 1 97 ? -18.905 -2.052 1.751 1.00 93.31 97 GLU A CA 1
ATOM 817 C C . GLU A 1 97 ? -18.224 -2.027 3.121 1.00 93.31 97 GLU A C 1
ATOM 819 O O . GLU A 1 97 ? -18.572 -1.191 3.964 1.00 93.31 97 GLU A O 1
ATOM 824 N N . LEU A 1 98 ? -17.215 -2.875 3.339 1.00 90.50 98 LEU A N 1
ATOM 825 C CA . LEU A 1 98 ? -16.428 -2.879 4.572 1.00 90.50 98 LEU A CA 1
ATOM 826 C C . LEU A 1 98 ? -15.754 -1.524 4.790 1.00 90.50 98 LEU A C 1
ATOM 828 O O . LEU A 1 98 ? -15.882 -0.934 5.866 1.00 90.50 98 LEU A O 1
ATOM 832 N N . ILE A 1 99 ? -15.085 -0.978 3.772 1.00 92.69 99 ILE A N 1
ATOM 833 C CA . ILE A 1 99 ? -14.435 0.338 3.857 1.00 92.69 99 ILE A CA 1
ATOM 834 C C . ILE A 1 99 ? -15.454 1.422 4.218 1.00 92.69 99 ILE A C 1
ATOM 836 O O . ILE A 1 99 ? -15.156 2.294 5.041 1.00 92.69 99 ILE A O 1
ATOM 840 N N . LYS A 1 100 ? -16.652 1.382 3.630 1.00 92.62 100 LYS A N 1
ATOM 841 C CA . LYS A 1 100 ? -17.722 2.339 3.924 1.00 92.62 100 LYS A CA 1
ATOM 842 C C . LYS A 1 100 ? -18.202 2.223 5.370 1.00 92.62 100 LYS A C 1
ATOM 844 O O . LYS A 1 100 ? -18.210 3.227 6.080 1.00 92.62 100 LYS A O 1
ATOM 849 N N . GLN A 1 101 ? -18.507 1.013 5.835 1.00 94.00 101 GLN A N 1
ATOM 850 C CA . GLN A 1 101 ? -18.931 0.775 7.219 1.00 94.00 101 GLN A CA 1
ATOM 851 C C . GLN A 1 101 ? -17.863 1.224 8.226 1.00 94.00 101 GLN A C 1
ATOM 853 O O . GLN A 1 101 ? -18.180 1.873 9.226 1.00 94.00 101 GLN A O 1
ATOM 858 N N . TYR A 1 102 ? -16.587 0.930 7.955 1.00 92.69 102 TYR A N 1
ATOM 859 C CA . TYR A 1 102 ? -15.476 1.373 8.797 1.00 92.69 102 TYR A CA 1
ATOM 860 C C . TYR A 1 102 ? -15.341 2.896 8.818 1.00 92.69 102 TYR A C 1
ATOM 862 O O . TYR A 1 102 ? -15.138 3.462 9.892 1.00 92.69 102 TYR A O 1
ATOM 870 N N . LYS A 1 103 ? -15.484 3.573 7.672 1.00 91.19 103 LYS A N 1
ATOM 871 C CA . LYS A 1 103 ? -15.479 5.042 7.613 1.00 91.19 103 LYS A CA 1
ATOM 872 C C . LYS A 1 103 ? -16.595 5.622 8.466 1.00 91.19 103 LYS A C 1
ATOM 874 O O . LYS A 1 103 ? -16.304 6.433 9.341 1.00 91.19 103 LYS A O 1
ATOM 879 N N . ASP A 1 104 ? -17.830 5.181 8.262 1.00 93.81 104 ASP A N 1
ATOM 880 C CA . ASP A 1 104 ? -18.991 5.710 8.982 1.00 93.81 104 ASP A CA 1
ATOM 881 C C . ASP A 1 104 ? -18.842 5.508 10.498 1.00 93.81 104 ASP A C 1
ATOM 883 O O . ASP A 1 104 ? -19.055 6.441 11.278 1.00 93.81 104 ASP A O 1
ATOM 887 N N . LYS A 1 105 ? -18.350 4.334 10.916 1.00 94.00 105 LYS A N 1
ATOM 888 C CA . LYS A 1 105 ? -18.049 4.020 12.320 1.00 94.00 105 LYS A CA 1
ATOM 889 C C . LYS A 1 105 ? -16.931 4.887 12.907 1.00 94.00 105 LYS A C 1
ATOM 891 O O . LYS A 1 105 ? -17.004 5.280 14.073 1.00 94.00 105 LYS A O 1
ATOM 896 N N . ILE A 1 106 ? -15.884 5.181 12.136 1.00 93.50 106 ILE A N 1
ATOM 897 C CA . ILE A 1 106 ? -14.797 6.075 12.561 1.00 93.50 106 ILE A CA 1
ATOM 898 C C . ILE A 1 106 ? -15.317 7.509 12.686 1.00 93.50 106 ILE A C 1
ATOM 900 O O . ILE A 1 106 ? -15.054 8.157 13.700 1.00 93.50 106 ILE A O 1
ATOM 904 N N . TYR A 1 107 ? -16.085 7.995 11.707 1.00 92.69 107 TYR A N 1
ATOM 905 C CA . TYR A 1 107 ? -16.676 9.333 11.748 1.00 92.69 107 TYR A CA 1
ATOM 906 C C . TYR A 1 107 ? -17.583 9.501 12.966 1.00 92.69 107 TYR A C 1
ATOM 908 O O . TYR A 1 107 ? -17.432 10.482 13.694 1.00 92.69 107 TYR A O 1
ATOM 916 N N . SER A 1 108 ? -18.466 8.539 13.239 1.00 94.06 108 SER A N 1
ATOM 917 C CA . SER A 1 108 ? -19.339 8.606 14.413 1.00 94.06 108 SER A CA 1
ATOM 918 C C . SER A 1 108 ? -18.538 8.572 15.717 1.00 94.06 108 SER A C 1
ATOM 920 O O . SER A 1 108 ? -18.759 9.407 16.589 1.00 94.06 108 SER A O 1
ATOM 922 N N . SER A 1 109 ? -17.532 7.695 15.817 1.00 94.94 109 SER A N 1
ATOM 923 C CA . SER A 1 109 ? -16.678 7.590 17.010 1.00 94.94 109 SER A CA 1
ATOM 924 C C . SER A 1 109 ? -15.906 8.885 17.285 1.00 94.94 109 SER A C 1
ATOM 926 O O . SER A 1 109 ? -15.823 9.326 18.430 1.00 94.94 109 SER A O 1
ATOM 928 N N . ILE A 1 110 ? -15.364 9.531 16.246 1.00 94.38 110 ILE A N 1
ATOM 929 C CA . ILE A 1 110 ? -14.659 10.816 16.375 1.00 94.38 110 ILE A CA 1
ATOM 930 C C . ILE A 1 110 ? -15.619 11.923 16.819 1.00 94.38 110 ILE A C 1
ATOM 932 O O . ILE A 1 110 ? -15.270 12.723 17.691 1.00 94.38 110 ILE A O 1
ATOM 936 N N . LEU A 1 111 ? -16.823 11.977 16.244 1.00 94.50 111 LEU A N 1
ATOM 937 C CA . LEU A 1 111 ? -17.826 12.973 16.617 1.00 94.50 111 LEU A CA 1
ATOM 938 C C . LEU A 1 111 ? -18.282 12.797 18.068 1.00 94.50 111 LEU A C 1
ATOM 940 O O . LEU A 1 111 ? -18.394 13.790 18.786 1.00 94.50 111 LEU A O 1
ATOM 944 N N . ASP A 1 112 ? -18.484 11.563 18.523 1.00 94.19 112 ASP A N 1
ATOM 945 C CA . ASP A 1 112 ? -18.893 11.278 19.899 1.00 94.19 112 ASP A CA 1
ATOM 946 C C . ASP A 1 112 ? -17.781 11.610 20.898 1.00 94.19 112 ASP A C 1
ATOM 948 O O . ASP A 1 112 ? -18.034 12.273 21.905 1.00 94.19 112 ASP A O 1
ATOM 952 N N . VAL A 1 113 ? -16.528 11.250 20.597 1.00 95.12 113 VAL A N 1
ATOM 953 C CA . VAL A 1 113 ? -15.367 11.646 21.413 1.00 95.12 113 VAL A CA 1
ATOM 954 C C . VAL A 1 113 ? -15.232 13.170 21.473 1.00 95.12 113 VAL A C 1
ATOM 956 O O . VAL A 1 113 ? -15.027 13.725 22.553 1.00 95.12 113 VAL A O 1
ATOM 959 N N . SER A 1 114 ? -15.405 13.867 20.346 1.00 94.31 114 SER A N 1
ATOM 960 C CA . SER A 1 114 ? -15.358 15.333 20.288 1.00 94.31 114 SER A CA 1
ATOM 961 C C . SER A 1 114 ? -16.468 15.977 21.128 1.00 94.31 114 SER A C 1
ATOM 963 O O . SER A 1 114 ? -16.193 16.848 21.957 1.00 94.31 114 SER A O 1
ATOM 965 N N . ARG A 1 115 ? -17.714 15.509 20.987 1.00 94.62 115 ARG A N 1
ATOM 966 C CA . ARG A 1 115 ? -18.871 15.998 21.757 1.00 94.62 115 ARG A CA 1
ATOM 967 C C . ARG A 1 115 ? -18.701 15.755 23.253 1.00 94.62 115 ARG A C 1
ATOM 969 O O . ARG A 1 115 ? -18.943 16.659 24.057 1.00 94.62 115 ARG A O 1
ATOM 976 N N . ASN A 1 116 ? -18.246 14.565 23.632 1.00 9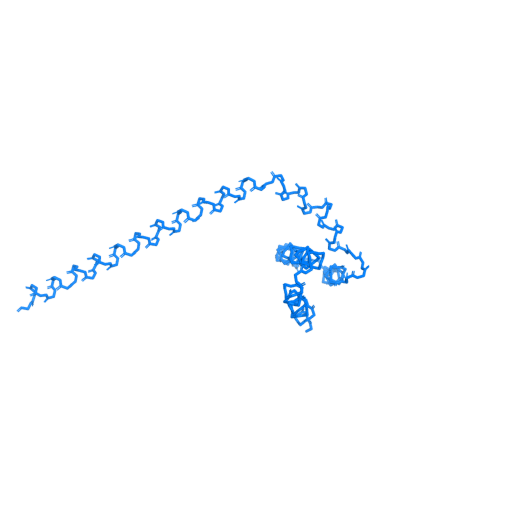4.81 116 ASN A N 1
ATOM 977 C CA . ASN A 1 116 ? -18.010 14.211 25.029 1.00 94.81 116 ASN A CA 1
ATOM 978 C C . ASN A 1 116 ? -16.859 15.036 25.628 1.00 94.81 116 ASN A C 1
ATOM 980 O O . ASN A 1 116 ? -16.976 15.512 26.753 1.00 94.81 116 ASN A O 1
ATOM 984 N N . GLY A 1 117 ? -15.794 15.305 24.866 1.00 93.12 117 GLY A N 1
ATOM 985 C CA . GLY A 1 117 ? -14.702 16.184 25.295 1.00 93.12 117 GLY A CA 1
ATOM 986 C C . GLY A 1 117 ? -15.143 17.636 25.518 1.00 93.12 117 GLY A C 1
ATOM 987 O O . GLY A 1 117 ? -14.830 18.222 26.555 1.00 93.12 117 GLY A O 1
ATOM 988 N N . VAL A 1 118 ? -15.925 18.206 24.591 1.00 94.06 118 VAL A N 1
ATOM 989 C CA . VAL A 1 118 ? -16.449 19.582 24.709 1.00 94.06 118 VAL A CA 1
ATOM 990 C C . VAL A 1 118 ? -17.411 19.714 25.887 1.00 94.06 118 VAL A C 1
ATOM 992 O O . VAL A 1 118 ? -17.319 20.663 26.663 1.00 94.06 118 VAL A O 1
ATOM 995 N N . THR A 1 119 ? -18.323 18.757 26.051 1.00 92.00 119 THR A N 1
ATOM 996 C CA . THR A 1 119 ? -19.279 18.773 27.167 1.00 92.00 119 THR A CA 1
ATOM 997 C C . THR A 1 119 ? -18.594 18.552 28.509 1.00 92.00 119 THR A C 1
ATOM 999 O O . THR A 1 119 ? -18.982 19.190 29.487 1.00 92.00 119 THR A O 1
ATOM 1002 N N . MET A 1 120 ? -17.555 17.717 28.570 1.00 92.12 120 MET A N 1
ATOM 1003 C CA . MET A 1 120 ? -16.736 17.569 29.769 1.00 92.12 120 MET A CA 1
ATOM 1004 C C . MET A 1 120 ? -16.038 18.886 30.110 1.00 92.12 120 MET A C 1
ATOM 1006 O O . MET A 1 120 ? -16.214 19.366 31.221 1.00 92.12 120 MET A O 1
ATOM 1010 N N . ALA A 1 121 ? -15.365 19.534 29.154 1.00 92.69 121 ALA A N 1
ATOM 1011 C CA . ALA A 1 121 ? -14.724 20.833 29.372 1.00 92.69 121 ALA A CA 1
ATOM 1012 C C . ALA A 1 121 ? -15.717 21.917 29.831 1.00 92.69 121 ALA A C 1
ATOM 1014 O O . ALA A 1 121 ? -15.447 22.638 30.791 1.00 92.69 121 ALA A O 1
ATOM 1015 N N . ALA A 1 122 ? -16.890 21.996 29.197 1.00 90.56 122 ALA A N 1
ATOM 1016 C CA . ALA A 1 122 ? -17.945 22.924 29.592 1.00 90.56 122 ALA A CA 1
ATOM 1017 C C . ALA A 1 122 ? -18.427 22.664 31.030 1.00 90.56 122 ALA A C 1
ATOM 1019 O O . ALA A 1 122 ? -18.582 23.607 31.804 1.00 90.56 122 ALA A O 1
ATOM 1020 N N . ARG A 1 123 ? -18.612 21.393 31.414 1.00 91.06 123 ARG A N 1
ATOM 1021 C CA . ARG A 1 123 ? -19.004 21.007 32.779 1.00 91.06 123 ARG A CA 1
ATOM 1022 C C . ARG A 1 123 ? -17.941 21.388 33.804 1.00 91.06 123 ARG A C 1
ATOM 1024 O O . ARG A 1 123 ? -18.289 21.978 34.822 1.00 91.06 123 ARG A O 1
ATOM 1031 N N . THR A 1 124 ? -16.666 21.114 33.530 1.00 92.25 124 THR A N 1
ATOM 1032 C CA . THR A 1 124 ? -15.574 21.459 34.452 1.00 92.25 124 THR A CA 1
ATOM 1033 C C . THR A 1 124 ? -15.445 22.971 34.627 1.00 92.25 124 THR A C 1
ATOM 1035 O O . THR A 1 124 ? -15.262 23.436 35.748 1.00 92.25 124 THR A O 1
ATOM 1038 N N . LEU A 1 125 ? -15.592 23.746 33.545 1.00 92.12 125 LEU A N 1
ATOM 1039 C CA . LEU A 1 125 ? -15.549 25.210 33.597 1.00 92.12 125 LEU A CA 1
ATOM 1040 C C . LEU A 1 125 ? -16.708 25.785 34.412 1.00 92.12 125 LEU A C 1
ATOM 1042 O O . LEU A 1 125 ? -16.472 26.566 35.332 1.00 92.12 125 LEU A O 1
ATOM 1046 N N . VAL A 1 126 ? -17.945 25.362 34.134 1.00 92.50 126 VAL A N 1
ATOM 1047 C CA . VAL A 1 126 ? -19.123 25.792 34.906 1.00 92.50 126 VAL A CA 1
ATOM 1048 C C . VAL A 1 126 ? -18.941 25.463 36.385 1.00 92.50 126 VAL A C 1
ATOM 1050 O O . VAL A 1 126 ? -19.175 26.314 37.236 1.00 92.50 126 VAL A O 1
ATOM 1053 N N . GLN A 1 127 ? -18.453 24.265 36.703 1.00 91.25 127 GLN A N 1
ATOM 1054 C CA . GLN A 1 127 ? -18.239 23.860 38.087 1.00 91.25 127 GLN A CA 1
ATOM 1055 C C . GLN A 1 127 ? -17.095 24.628 38.763 1.00 91.25 127 GLN A C 1
ATOM 1057 O O . GLN A 1 127 ? -17.189 24.923 39.949 1.00 91.25 127 GLN A O 1
ATOM 1062 N N . SER A 1 128 ? -16.049 25.007 38.023 1.00 89.19 128 SER A N 1
ATOM 1063 C CA . SER A 1 128 ? -14.977 25.861 38.547 1.00 89.19 128 SER A CA 1
ATOM 1064 C C . SER A 1 128 ? -15.442 27.290 38.837 1.00 89.19 128 SER A C 1
ATOM 1066 O O . SER A 1 128 ? -14.994 27.868 39.815 1.00 89.19 128 SER A O 1
ATOM 1068 N N . ILE A 1 129 ? -16.371 27.833 38.041 1.00 85.25 129 ILE A N 1
ATOM 1069 C CA . ILE A 1 129 ? -16.960 29.162 38.269 1.00 85.25 129 ILE A CA 1
ATOM 1070 C C . ILE A 1 129 ? -17.959 29.128 39.433 1.00 85.25 129 ILE A C 1
ATOM 1072 O O . ILE A 1 129 ? -18.061 30.099 40.164 1.00 85.25 129 ILE A O 1
ATOM 1076 N N . LEU A 1 130 ? -18.691 28.024 39.616 1.00 81.31 130 LEU A N 1
ATOM 1077 C CA . LEU A 1 130 ? -19.658 27.868 40.713 1.00 81.31 130 LEU A CA 1
ATOM 1078 C C . LEU A 1 130 ? -19.007 27.548 42.070 1.00 81.31 130 LEU A C 1
ATOM 1080 O O . LEU A 1 130 ? -19.642 27.745 43.101 1.00 81.31 130 LEU A O 1
ATOM 1084 N N . ASN A 1 131 ? -17.777 27.028 42.067 1.00 74.94 131 ASN A N 1
ATOM 1085 C CA . ASN A 1 131 ? -16.998 26.716 43.270 1.00 74.94 131 ASN A CA 1
ATOM 1086 C C . ASN A 1 131 ? -15.996 27.831 43.657 1.00 74.94 131 ASN A C 1
ATOM 1088 O O . ASN A 1 131 ? -15.161 27.603 44.535 1.00 74.94 131 ASN A O 1
ATOM 1092 N N . VAL A 1 132 ? -16.060 28.996 43.002 1.00 54.62 132 VAL A N 1
ATOM 1093 C CA . VAL A 1 132 ? -15.337 30.241 43.334 1.00 54.62 132 VAL A CA 1
ATOM 1094 C C . VAL A 1 132 ? -16.349 31.262 43.831 1.00 54.62 132 VAL A C 1
ATOM 1096 O O . VAL A 1 132 ? -16.053 31.910 44.857 1.00 54.62 132 VAL A O 1
#

pLDDT: mean 82.64, std 8.84, range [54.03, 95.12]

Mean predicted aligned error: 9.41 Å

Organism: Trichoplax adhaerens (NCBI:txid10228)

Sequence (132 aa):
ISLIAGVLYPAYRSFKAVKTRNPREYVKWMMYWISFAFYTVAETIADLLIGWWFPLYQEAKILFFLWLLLPATNGTSILYRKFIHPNLMAHEEEIDELIKQYKDKIYSSILDVSRNGVTMAARTLVQSILNV

Foldseek 3Di:
DCCCLLPVVLVVQCVVCVVVVPVVSNVLSVLLVVVVVVLVVVVVVCCVPVVVPDPCVVVVNVVVVVCSSDVVNCSSVCCCVPPVVVVCVVCVVVVVVVVVVVVVVVVVVVVVVVVVVVVVVVVVVVVVVVVD

Secondary structure (DSSP, 8-state):
-HHIIIIIHHHHHHHHHHHHT-HHHHHHHHHHHHHHHHHHHHHHHHHHHTTTT-TTHHHHHHHHHHHHH-TTTTHHHHHIIIIIHHHHHHHHHHHHHHHHHHHHHHHHHHHHHHHHHHHHHHHHHHHHHHT-

InterPro domains:
  IPR004345 TB2/DP1/HVA22 [PF03134] (10-86)
  IPR004345 TB2/DP1/HVA22 [PTHR12300] (3-122)

Solvent-accessible surface area (backbone atoms only — not comparable to full-atom values): 7283 Å² total; per-residue (Å²): 113,67,60,54,65,70,43,51,51,56,47,56,51,42,52,50,24,61,74,67,67,39,66,73,52,40,52,55,46,49,44,44,53,55,46,49,52,53,46,54,52,50,49,55,51,42,52,72,72,43,59,87,76,47,88,66,49,65,59,54,48,51,51,52,50,47,43,52,65,36,79,86,72,43,37,31,57,53,48,37,66,71,52,49,47,59,55,48,64,76,41,42,67,61,53,51,50,50,54,48,54,53,49,54,53,48,54,52,51,51,50,51,52,50,52,52,50,52,52,48,52,52,50,52,50,54,50,55,63,74,74,106

Radius of gyration: 23.7 Å; Cα contacts (8 Å, |Δi|>4): 44; chains: 1; bounding box: 39×55×63 Å